Protein AF-A0A2G4GR81-F1 (afdb_monomer)

Solvent-accessible surface area (backbone atoms only — not comparable to full-atom values): 8324 Å² total; per-residue (Å²): 115,72,51,72,70,55,40,53,53,49,25,55,52,20,47,53,52,12,52,54,22,40,50,52,20,52,52,47,54,57,54,34,65,74,30,82,14,70,64,36,28,53,50,40,48,52,38,27,52,50,13,39,52,50,5,61,69,47,8,59,63,52,29,31,60,76,52,55,65,62,51,80,93,71,58,64,54,73,67,58,46,49,52,47,49,45,53,73,59,46,38,57,44,51,50,48,30,54,50,36,51,50,44,73,74,67,51,59,75,89,48,37,40,47,48,52,77,74,66,39,69,64,58,42,48,44,50,30,49,25,18,49,25,21,18,51,9,38,21,25,40,42,29,25,54,52,34,52,51,54,51,52,55,54,52,52,56,54,52,60,59,60,78,76,112

Radius of gyration: 20.26 Å; Cα contacts (8 Å, |Δi|>4): 184; chains: 1; bounding box: 51×35×64 Å

Nearest PDB structures (foldseek):
  8vu3-assembly1_l  TM=5.460E-01  e=4.108E+00  Parathermosynechococcus lividus
  1few-assembly1_A  TM=2.555E-01  e=4.108E+00  Homo sapiens

Mean predicted aligned error: 6.61 Å

Foldseek 3Di:
DDDLVLLVVLLVVLVVLLVVLVVQLVVLLVVQVVQQAPLSSVLLVVLLVLLLVLLVVLQVVLLCVSVVVQDPVRDDDPVVVVVCCCCSPVVVLVVLLVVLVVCLVPPDPNRHGNCSVVVNPVSSNSSSSSSNSNSRNSSSVSNNVVSVVVNVVVVVVVVVVVVVD

Secondary structure (DSSP, 8-state):
---HHHHHHHHHHHHHHHHHHHHHHHHHHHHGGGGS-HHHHHHHHHHHHHHHHHHHHHHHHHHHHHTT-S-GGG---HHHHHHHHIIIIIHHHHHHHHHHHHHHHHS-GGGS-HHHHTT-TTHHHHHHHHHHHHHHHHHHHHHHHHHHHHHHHHHHHHHHHHTT-

Structure (mmCIF, N/CA/C/O backbone):
data_AF-A0A2G4GR81-F1
#
_entry.id   AF-A0A2G4GR81-F1
#
loop_
_atom_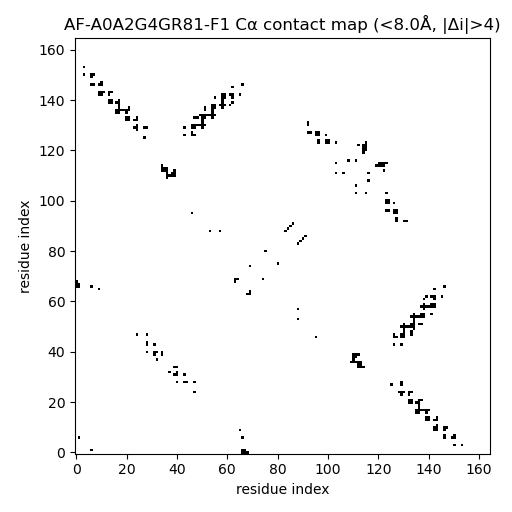site.group_PDB
_atom_site.id
_atom_site.type_symbol
_atom_site.label_atom_id
_atom_site.label_alt_id
_atom_site.label_comp_id
_atom_site.label_asym_id
_atom_site.label_entity_id
_atom_site.label_seq_id
_atom_site.pdbx_PDB_ins_code
_atom_site.Cartn_x
_atom_site.Cartn_y
_atom_site.Cartn_z
_atom_site.occupancy
_atom_site.B_iso_or_equiv
_atom_site.auth_seq_id
_atom_site.auth_comp_id
_atom_site.auth_asym_id
_atom_site.auth_atom_id
_atom_site.pdbx_PDB_model_num
ATOM 1 N N . MET A 1 1 ? -12.889 -6.230 22.862 1.00 78.88 1 MET A N 1
ATOM 2 C CA . MET A 1 1 ? -13.047 -4.897 22.247 1.00 78.88 1 MET A CA 1
ATOM 3 C C . MET A 1 1 ? -11.951 -4.026 22.824 1.00 78.88 1 MET A C 1
ATOM 5 O O . MET A 1 1 ? -11.748 -4.100 24.032 1.00 78.88 1 MET A O 1
ATOM 9 N N . LYS A 1 2 ? -11.210 -3.297 21.988 1.00 84.56 2 LYS A N 1
ATOM 10 C CA . LYS A 1 2 ? -10.047 -2.522 22.443 1.00 84.56 2 LYS A CA 1
ATOM 11 C C . LYS A 1 2 ? -10.452 -1.307 23.267 1.00 84.56 2 LYS A C 1
ATOM 13 O O . LYS A 1 2 ? -11.489 -0.695 23.018 1.00 84.56 2 LYS A O 1
ATOM 18 N N . THR A 1 3 ? -9.612 -0.958 24.228 1.00 88.12 3 THR A N 1
ATOM 19 C CA . THR A 1 3 ? -9.735 0.243 25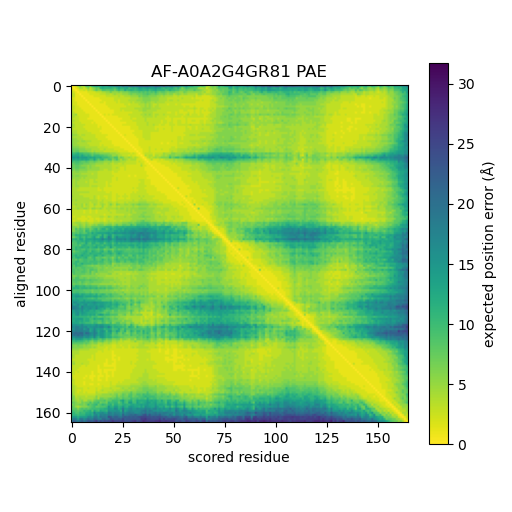.056 1.00 88.12 3 THR A CA 1
ATOM 20 C C . THR A 1 3 ? -9.428 1.507 24.250 1.00 88.12 3 THR A C 1
ATOM 22 O O . THR A 1 3 ? -8.730 1.472 23.233 1.00 88.12 3 THR A O 1
ATOM 25 N N . THR A 1 4 ? -9.899 2.663 24.723 1.00 87.19 4 THR A N 1
ATOM 26 C CA . THR A 1 4 ? -9.629 3.968 24.092 1.00 87.19 4 THR A CA 1
ATOM 27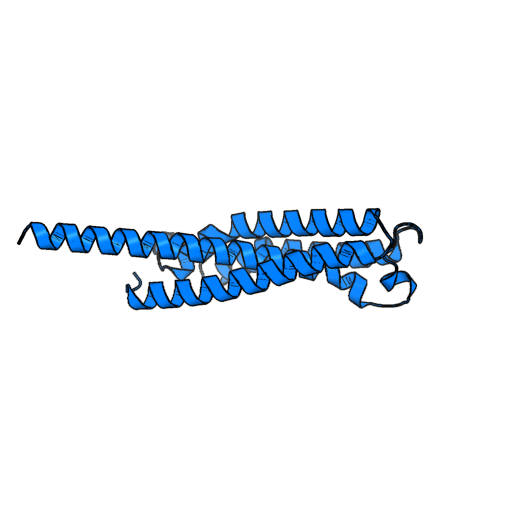 C C . THR A 1 4 ? -8.128 4.218 23.911 1.00 87.19 4 THR A C 1
ATOM 29 O O . THR A 1 4 ? -7.696 4.649 22.842 1.00 87.19 4 THR A O 1
ATOM 32 N N . THR A 1 5 ? -7.314 3.886 24.917 1.00 90.81 5 THR A N 1
ATOM 33 C CA . THR A 1 5 ? -5.851 4.039 24.876 1.00 90.81 5 THR A CA 1
ATOM 34 C C . THR A 1 5 ? -5.214 3.183 23.780 1.00 90.81 5 THR A C 1
ATOM 36 O O . THR A 1 5 ? -4.364 3.665 23.028 1.00 90.81 5 THR A O 1
ATOM 39 N N . GLU A 1 6 ? -5.658 1.934 23.624 1.00 90.94 6 GLU A N 1
ATOM 40 C CA . GLU A 1 6 ? -5.179 1.042 22.563 1.00 90.94 6 GLU A CA 1
ATOM 41 C C . GLU A 1 6 ? -5.565 1.554 21.172 1.00 90.94 6 GLU A C 1
ATOM 43 O O . GLU A 1 6 ? -4.741 1.541 20.255 1.00 90.94 6 GLU A O 1
ATOM 48 N N . ILE A 1 7 ? -6.789 2.067 21.009 1.00 90.06 7 ILE A N 1
ATOM 49 C CA . ILE A 1 7 ? -7.252 2.637 19.737 1.00 90.06 7 ILE A CA 1
ATOM 50 C C . ILE A 1 7 ? -6.424 3.877 19.365 1.00 90.06 7 ILE A C 1
ATOM 52 O O . ILE A 1 7 ? -6.057 4.046 18.201 1.00 90.06 7 ILE A O 1
ATOM 56 N N . VAL A 1 8 ? -6.054 4.722 20.335 1.00 92.00 8 VAL A N 1
ATOM 57 C CA . VAL A 1 8 ? -5.157 5.870 20.099 1.00 92.00 8 VAL A CA 1
ATOM 58 C C . VAL A 1 8 ? -3.770 5.413 19.638 1.00 92.00 8 VAL A C 1
ATOM 60 O O . VAL A 1 8 ? -3.224 5.990 18.690 1.00 92.00 8 VAL A O 1
ATOM 63 N N . ALA A 1 9 ? -3.206 4.374 20.260 1.00 93.31 9 ALA A N 1
ATOM 64 C CA . ALA A 1 9 ? -1.919 3.813 19.852 1.00 93.31 9 ALA A CA 1
ATOM 65 C C . ALA A 1 9 ? -1.973 3.254 18.418 1.00 93.31 9 ALA A C 1
ATOM 67 O O . ALA A 1 9 ? -1.092 3.547 17.602 1.00 93.31 9 ALA A O 1
ATOM 68 N N . ILE A 1 10 ? -3.045 2.527 18.082 1.00 91.81 10 ILE A N 1
ATOM 69 C CA . ILE A 1 10 ? -3.300 2.013 16.728 1.00 91.81 10 ILE A CA 1
ATOM 70 C C . ILE A 1 10 ? -3.400 3.158 15.728 1.00 91.81 10 ILE A C 1
ATOM 72 O O . ILE A 1 10 ? -2.725 3.116 14.703 1.00 91.81 10 ILE A O 1
ATOM 76 N N . ARG A 1 11 ? -4.166 4.210 16.038 1.00 93.56 11 ARG A N 1
ATOM 77 C CA . ARG A 1 11 ? -4.296 5.392 15.179 1.00 93.56 11 ARG A CA 1
ATOM 78 C C . ARG A 1 11 ? -2.941 6.038 14.909 1.00 93.56 11 ARG A C 1
ATOM 80 O O . ARG A 1 11 ? -2.624 6.336 13.763 1.00 93.56 11 ARG A O 1
ATOM 87 N N . LYS A 1 12 ? -2.122 6.257 15.944 1.00 93.94 12 LYS A N 1
ATOM 88 C CA . LYS A 1 12 ? -0.801 6.888 15.787 1.00 93.94 12 LYS A CA 1
ATOM 89 C C . LYS A 1 12 ? 0.100 6.053 14.877 1.00 93.94 12 LYS A C 1
ATOM 91 O O . LYS A 1 12 ? 0.701 6.596 13.955 1.00 93.94 12 LYS A O 1
ATOM 96 N N . ARG A 1 13 ? 0.150 4.735 15.098 1.00 93.94 13 ARG A N 1
ATOM 97 C CA . ARG A 1 13 ? 0.900 3.802 14.246 1.00 93.94 13 ARG A CA 1
ATOM 98 C C . ARG A 1 13 ? 0.381 3.809 12.808 1.00 93.94 13 ARG A C 1
ATOM 100 O O . ARG A 1 13 ? 1.179 3.907 11.884 1.00 93.94 13 ARG A O 1
ATOM 107 N N . ALA A 1 14 ? -0.935 3.735 12.629 1.00 92.12 14 ALA A N 1
ATOM 108 C CA . ALA A 1 14 ? -1.571 3.739 11.320 1.00 92.12 14 ALA A CA 1
ATOM 109 C C . ALA A 1 14 ? -1.252 5.015 10.537 1.00 92.12 14 ALA A C 1
ATOM 111 O O . ALA A 1 14 ? -0.896 4.926 9.370 1.00 92.12 14 ALA A O 1
ATOM 112 N N . GLY A 1 15 ? -1.277 6.178 11.196 1.00 92.44 15 GLY A N 1
ATOM 113 C CA . GLY A 1 15 ? -0.906 7.451 10.578 1.00 92.44 15 GLY A CA 1
ATOM 114 C C . GLY A 1 15 ? 0.543 7.467 10.090 1.00 92.44 15 GLY A C 1
ATOM 115 O O . GLY A 1 15 ? 0.793 7.824 8.945 1.00 92.44 15 GLY A O 1
ATOM 116 N N . TRP A 1 16 ? 1.496 7.021 10.916 1.00 94.88 16 TRP A N 1
ATOM 117 C CA . TRP A 1 16 ? 2.905 6.951 10.510 1.00 94.88 16 TRP A CA 1
ATOM 118 C C . TRP A 1 16 ? 3.138 5.997 9.340 1.00 94.88 16 TRP A C 1
ATOM 120 O O . TRP A 1 16 ? 3.821 6.356 8.382 1.00 94.88 16 TRP A O 1
ATOM 130 N N . ILE A 1 17 ? 2.559 4.795 9.403 1.00 93.94 17 ILE A N 1
ATOM 131 C CA . ILE A 1 17 ? 2.733 3.792 8.352 1.00 93.94 17 ILE A CA 1
ATOM 132 C C . ILE A 1 17 ? 2.074 4.264 7.054 1.00 93.94 17 ILE A C 1
ATOM 134 O O . ILE A 1 17 ? 2.714 4.193 6.007 1.00 93.94 17 ILE A O 1
ATOM 138 N N . ALA A 1 18 ? 0.844 4.778 7.115 1.00 94.00 18 ALA A N 1
ATOM 139 C CA . ALA A 1 18 ? 0.140 5.291 5.946 1.00 94.00 18 ALA A CA 1
ATOM 140 C C . ALA A 1 18 ? 0.936 6.417 5.277 1.00 94.00 18 ALA A C 1
ATOM 142 O O . ALA A 1 18 ? 1.273 6.306 4.102 1.00 94.00 18 ALA A O 1
ATOM 143 N N . SER A 1 19 ? 1.320 7.451 6.033 1.00 94.44 19 SER A N 1
ATOM 144 C CA . SER A 1 19 ? 2.061 8.595 5.492 1.00 94.44 19 SER A CA 1
ATOM 145 C C . SER A 1 19 ? 3.401 8.191 4.880 1.00 94.44 19 SER A C 1
ATOM 147 O O . SER A 1 19 ? 3.713 8.624 3.775 1.00 94.44 19 SER A O 1
ATOM 149 N N . GLY A 1 20 ? 4.178 7.338 5.558 1.00 94.81 20 GLY A N 1
ATOM 150 C CA . GLY A 1 20 ? 5.471 6.883 5.042 1.00 94.81 20 GLY A CA 1
ATOM 151 C C . GLY A 1 20 ? 5.333 6.101 3.735 1.00 94.81 20 GLY A C 1
ATOM 152 O O . GLY A 1 20 ? 6.033 6.380 2.767 1.00 94.81 20 GLY A O 1
ATOM 153 N N . ASN A 1 21 ? 4.385 5.165 3.677 1.00 94.31 21 ASN A N 1
ATOM 154 C CA . ASN A 1 21 ? 4.163 4.350 2.485 1.00 94.31 21 ASN A CA 1
ATOM 155 C C . ASN A 1 21 ? 3.585 5.171 1.321 1.00 94.31 21 ASN A C 1
ATOM 157 O O . ASN A 1 21 ? 4.048 5.032 0.195 1.00 94.31 21 ASN A O 1
ATOM 161 N N . LEU A 1 22 ? 2.631 6.071 1.575 1.00 92.94 22 LEU A N 1
ATOM 162 C CA . LEU A 1 22 ? 2.070 6.939 0.534 1.00 92.94 22 LEU A CA 1
ATOM 163 C C . LEU A 1 22 ? 3.110 7.921 -0.017 1.00 92.94 22 LEU A C 1
ATOM 165 O O . LEU A 1 22 ? 3.168 8.122 -1.227 1.00 92.94 22 LEU A O 1
ATOM 169 N N . ALA A 1 23 ? 3.962 8.489 0.843 1.00 94.62 23 ALA A N 1
ATOM 170 C CA . ALA A 1 23 ? 5.051 9.357 0.404 1.00 94.62 23 ALA A CA 1
ATOM 171 C C . ALA A 1 23 ? 6.044 8.596 -0.484 1.00 94.62 23 ALA A C 1
ATOM 173 O O . ALA A 1 23 ? 6.386 9.075 -1.562 1.00 94.62 23 ALA A O 1
ATOM 174 N N . LEU A 1 24 ? 6.456 7.390 -0.078 1.00 93.81 24 LEU A N 1
ATOM 175 C CA . LEU A 1 24 ? 7.338 6.542 -0.886 1.00 93.81 24 LEU A CA 1
ATOM 176 C C . LEU A 1 24 ? 6.689 6.141 -2.217 1.00 93.81 24 LEU A C 1
ATOM 178 O O . LEU A 1 24 ? 7.347 6.204 -3.252 1.00 93.81 24 LEU A O 1
ATOM 182 N N . GLY A 1 25 ? 5.400 5.793 -2.211 1.00 91.81 25 GLY A N 1
ATOM 183 C CA . GLY A 1 25 ? 4.641 5.491 -3.425 1.00 91.81 25 GLY A CA 1
ATOM 184 C C . GLY A 1 25 ? 4.588 6.677 -4.392 1.00 91.81 25 GLY A C 1
ATOM 185 O O . GLY A 1 25 ? 4.888 6.514 -5.572 1.00 91.81 25 GLY A O 1
ATOM 186 N N . ALA A 1 26 ? 4.277 7.876 -3.893 1.00 91.44 26 ALA A N 1
ATOM 187 C CA . ALA A 1 26 ? 4.218 9.094 -4.700 1.00 91.44 26 ALA A CA 1
ATOM 188 C C . ALA A 1 26 ? 5.596 9.500 -5.244 1.00 91.44 26 ALA A C 1
ATOM 190 O O . ALA A 1 26 ? 5.726 9.808 -6.428 1.00 91.44 26 ALA A O 1
ATOM 191 N N . LEU A 1 27 ? 6.640 9.451 -4.410 1.00 92.06 27 LEU A N 1
ATOM 192 C CA . LEU A 1 27 ? 8.012 9.732 -4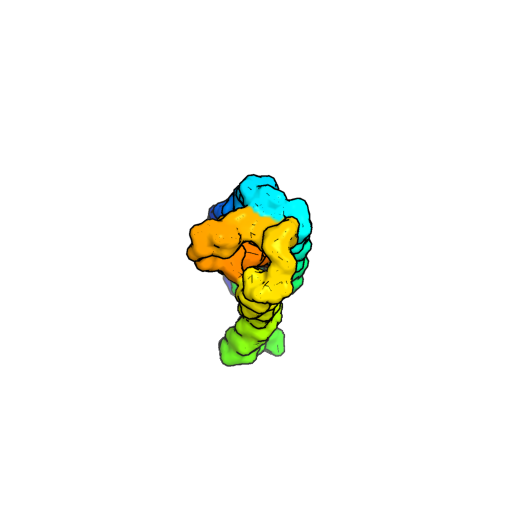.835 1.00 92.06 27 LEU A CA 1
ATOM 193 C C . LEU A 1 27 ? 8.475 8.752 -5.912 1.00 92.06 27 LEU A C 1
ATOM 195 O O . LEU A 1 27 ? 9.075 9.171 -6.895 1.00 92.06 27 LEU A O 1
ATOM 199 N N . ALA A 1 28 ? 8.152 7.466 -5.777 1.00 88.19 28 ALA A N 1
ATOM 200 C CA . ALA A 1 28 ? 8.491 6.472 -6.784 1.00 88.19 28 ALA A CA 1
ATOM 201 C C . ALA A 1 28 ? 7.720 6.698 -8.105 1.00 88.19 28 ALA A C 1
ATOM 203 O O . ALA A 1 28 ? 8.294 6.597 -9.188 1.00 88.19 28 ALA A O 1
ATOM 204 N N . MET A 1 29 ? 6.448 7.103 -8.052 1.00 91.31 29 MET A N 1
ATOM 205 C CA . MET A 1 29 ? 5.721 7.510 -9.262 1.00 91.31 29 MET A CA 1
ATOM 206 C C . MET A 1 29 ? 6.364 8.725 -9.945 1.00 91.31 29 MET A C 1
ATOM 208 O O . MET A 1 29 ? 6.497 8.729 -11.167 1.00 91.31 29 MET A O 1
ATOM 212 N N . LEU A 1 30 ? 6.803 9.731 -9.183 1.00 91.19 30 LEU A N 1
ATOM 213 C CA . LEU A 1 30 ? 7.500 10.900 -9.731 1.00 91.19 30 LEU A CA 1
ATOM 214 C C . LEU A 1 30 ? 8.862 10.524 -10.323 1.00 91.19 30 LEU A C 1
ATOM 216 O O . LEU A 1 30 ? 9.180 10.941 -11.433 1.00 91.19 30 LEU A O 1
ATOM 220 N N . GLN A 1 31 ? 9.627 9.678 -9.632 1.00 89.12 31 GLN A N 1
ATOM 221 C CA . GLN A 1 31 ? 10.918 9.182 -10.106 1.00 89.12 31 GLN A CA 1
ATOM 222 C C . GLN A 1 31 ? 10.780 8.386 -11.413 1.00 89.12 31 GLN A C 1
ATOM 224 O O . GLN A 1 31 ? 11.667 8.444 -12.256 1.00 89.12 31 GLN A O 1
ATOM 229 N N . SER A 1 32 ? 9.652 7.704 -11.649 1.00 88.06 32 SER A N 1
ATOM 230 C CA . SER A 1 32 ? 9.429 6.998 -12.922 1.00 88.06 32 SER A CA 1
ATOM 231 C C . SER A 1 32 ? 9.462 7.916 -14.153 1.00 88.06 32 SER A C 1
ATOM 233 O O . SER A 1 32 ? 9.766 7.452 -15.248 1.00 88.06 32 SER A O 1
ATOM 235 N N . LEU A 1 33 ? 9.201 9.219 -13.985 1.00 87.69 33 LEU A N 1
ATOM 236 C CA . LEU A 1 33 ? 9.247 10.196 -15.075 1.00 87.69 33 LEU A CA 1
ATOM 237 C C . LEU A 1 33 ? 10.681 10.494 -15.537 1.00 87.69 33 LEU A C 1
ATOM 239 O O . LEU A 1 33 ? 10.868 10.910 -16.678 1.00 87.69 33 LEU A O 1
ATOM 243 N N . SER A 1 34 ? 11.694 10.267 -14.692 1.00 86.25 34 SER A N 1
ATOM 244 C CA . SER A 1 34 ? 13.097 10.487 -15.062 1.00 86.25 34 SER A CA 1
ATOM 245 C C . SER A 1 34 ? 13.707 9.335 -15.867 1.00 86.25 34 SER A C 1
ATOM 247 O O . SER A 1 34 ? 14.833 9.458 -16.330 1.00 86.25 34 SER A O 1
ATOM 249 N N . GLU A 1 35 ? 12.992 8.219 -16.049 1.00 83.00 35 GLU A N 1
ATOM 250 C CA . GLU A 1 35 ? 13.488 7.015 -16.742 1.00 83.00 35 GLU A CA 1
ATOM 251 C C . GLU A 1 35 ? 13.508 7.138 -18.276 1.00 83.00 35 GLU A C 1
ATOM 253 O O . GLU A 1 35 ? 13.799 6.162 -18.964 1.00 83.00 35 GLU A O 1
ATOM 258 N N . GLY A 1 36 ? 13.159 8.302 -18.837 1.00 80.06 36 GLY A N 1
ATOM 259 C CA . GLY A 1 36 ? 13.259 8.576 -20.277 1.00 80.06 36 GLY A CA 1
ATOM 260 C C . GLY A 1 36 ? 12.281 7.799 -21.170 1.00 80.06 36 GLY A C 1
ATOM 261 O O . GLY A 1 36 ? 12.277 8.000 -22.380 1.00 80.06 36 GLY A O 1
ATOM 262 N N . SER A 1 37 ? 11.419 6.953 -20.594 1.00 83.94 37 SER A N 1
ATOM 263 C CA . SER A 1 37 ? 10.414 6.155 -21.306 1.00 83.94 37 SER A CA 1
ATOM 264 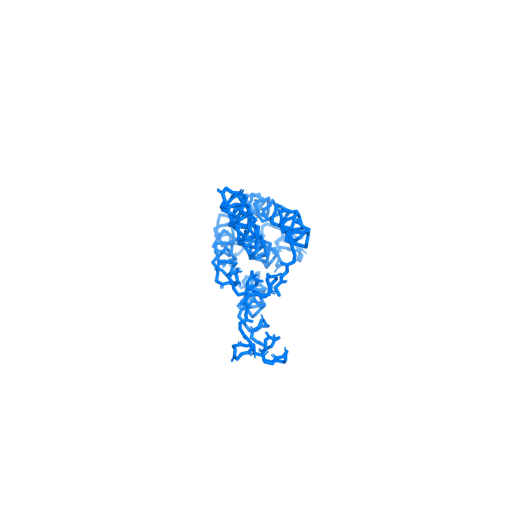C C . SER A 1 37 ? 9.007 6.480 -20.806 1.00 83.94 37 SER A C 1
ATOM 266 O O . SER A 1 37 ? 8.611 6.113 -19.697 1.00 83.94 37 SER A O 1
ATOM 268 N N . THR A 1 38 ? 8.209 7.143 -21.649 1.00 85.06 38 THR A N 1
ATOM 269 C CA . THR A 1 38 ? 6.804 7.463 -21.341 1.00 85.06 38 THR A CA 1
ATOM 270 C C . THR A 1 38 ? 5.964 6.202 -21.146 1.00 85.06 38 THR A C 1
ATOM 272 O O . THR A 1 38 ? 5.119 6.157 -20.255 1.00 85.06 38 THR A O 1
ATOM 275 N N . ALA A 1 39 ? 6.213 5.159 -21.945 1.00 83.81 39 ALA A N 1
ATOM 276 C CA . ALA A 1 39 ? 5.517 3.881 -21.819 1.00 83.81 39 ALA A CA 1
ATOM 277 C C . ALA A 1 39 ? 5.795 3.228 -20.456 1.00 83.81 39 ALA A C 1
ATOM 279 O O . ALA A 1 39 ? 4.872 2.739 -19.802 1.00 83.81 39 ALA A O 1
ATOM 280 N N . TRP A 1 40 ? 7.049 3.282 -19.999 1.00 84.75 40 TRP A N 1
ATOM 281 C CA . TRP A 1 40 ? 7.433 2.772 -18.687 1.00 84.75 40 TRP A CA 1
ATOM 282 C C . TRP A 1 40 ? 6.793 3.570 -17.551 1.00 84.75 40 TRP A C 1
ATOM 284 O O . TRP A 1 40 ? 6.206 2.981 -16.646 1.00 84.75 40 TRP A O 1
ATOM 294 N N . ALA A 1 41 ? 6.832 4.902 -17.619 1.00 87.56 41 ALA A N 1
ATOM 295 C CA . ALA A 1 41 ? 6.192 5.752 -16.619 1.00 87.56 41 ALA A CA 1
ATOM 296 C C . ALA A 1 41 ? 4.685 5.460 -16.503 1.00 87.56 41 ALA A C 1
ATOM 298 O O . ALA A 1 41 ? 4.185 5.221 -15.405 1.00 87.56 41 ALA A O 1
ATOM 299 N N . LEU A 1 42 ? 3.963 5.378 -17.628 1.00 87.81 42 LEU A N 1
ATOM 300 C CA . LEU A 1 42 ? 2.538 5.026 -17.632 1.00 87.81 42 LEU A CA 1
ATOM 301 C C . LEU A 1 42 ? 2.282 3.644 -17.020 1.00 87.81 42 LEU A C 1
ATOM 303 O O . LEU A 1 42 ? 1.343 3.483 -16.242 1.00 87.81 42 LEU A O 1
ATOM 307 N N . PHE A 1 43 ? 3.131 2.660 -17.323 1.00 87.00 43 PHE A N 1
ATOM 308 C CA . PHE A 1 43 ? 3.046 1.338 -16.712 1.00 87.00 43 PHE A CA 1
ATOM 309 C C . PHE A 1 43 ? 3.209 1.403 -15.184 1.00 87.00 43 PHE A C 1
ATOM 311 O O . PHE A 1 43 ? 2.366 0.872 -14.463 1.00 87.00 43 PHE A O 1
ATOM 318 N N . ILE A 1 44 ? 4.220 2.117 -14.673 1.00 89.25 44 ILE A N 1
ATOM 319 C CA . ILE A 1 44 ? 4.416 2.312 -13.227 1.00 89.25 44 ILE A CA 1
ATOM 320 C C . ILE A 1 44 ? 3.194 2.967 -12.577 1.00 89.25 44 ILE A C 1
ATOM 322 O O . ILE A 1 44 ? 2.772 2.555 -11.496 1.00 89.25 44 ILE A O 1
ATOM 326 N N . TRP A 1 45 ? 2.593 3.957 -13.233 1.00 92.38 45 TRP A N 1
ATOM 327 C CA . TRP A 1 45 ? 1.415 4.647 -12.713 1.00 92.38 45 TRP A CA 1
ATOM 328 C C . TRP A 1 45 ? 0.176 3.744 -12.682 1.00 92.38 45 TRP A C 1
ATOM 330 O O . TRP A 1 45 ? -0.572 3.768 -11.705 1.00 92.38 45 TRP A O 1
ATOM 340 N N . LEU A 1 46 ? -0.021 2.893 -13.693 1.00 91.38 46 LEU A N 1
ATOM 341 C CA . LEU A 1 46 ? -1.083 1.881 -13.683 1.00 91.38 46 LEU A CA 1
ATOM 342 C C . LEU A 1 46 ? -0.891 0.873 -12.544 1.00 91.38 46 LEU A C 1
ATOM 344 O O . LEU A 1 46 ? -1.845 0.542 -11.840 1.00 91.38 46 LEU A O 1
ATOM 348 N N . ILE A 1 47 ? 0.345 0.427 -12.320 1.00 91.12 47 ILE A N 1
ATOM 349 C CA . ILE A 1 47 ? 0.685 -0.458 -11.203 1.00 91.12 47 ILE A CA 1
ATOM 350 C C . ILE A 1 47 ? 0.452 0.231 -9.850 1.00 91.12 47 ILE A C 1
ATOM 352 O O . ILE A 1 47 ? -0.059 -0.394 -8.916 1.00 91.12 47 ILE A O 1
ATOM 356 N N . ALA A 1 48 ? 0.748 1.527 -9.742 1.00 93.00 48 ALA A N 1
ATOM 357 C CA . ALA A 1 48 ? 0.429 2.308 -8.554 1.00 93.00 48 ALA A CA 1
ATOM 358 C C . ALA A 1 48 ? -1.078 2.295 -8.272 1.00 93.00 48 ALA A C 1
ATOM 360 O O . ALA A 1 48 ? -1.477 1.946 -7.163 1.00 93.00 48 ALA A O 1
ATOM 361 N N . LEU A 1 49 ? -1.914 2.580 -9.281 1.00 93.44 49 LEU A N 1
ATOM 362 C CA . LEU A 1 49 ? -3.378 2.545 -9.162 1.00 93.44 49 LEU A CA 1
ATOM 363 C C . LEU A 1 49 ? -3.900 1.166 -8.734 1.00 93.44 49 LEU A C 1
ATOM 365 O O . LEU A 1 49 ? -4.807 1.086 -7.905 1.00 93.44 49 LEU A O 1
ATOM 369 N N . GLN A 1 50 ? -3.310 0.079 -9.238 1.00 92.00 50 GLN A N 1
ATOM 370 C CA . GLN A 1 50 ? -3.640 -1.272 -8.768 1.00 92.00 50 GLN A CA 1
ATOM 371 C C . GLN A 1 50 ? -3.290 -1.464 -7.289 1.00 92.00 50 GLN A C 1
ATOM 373 O O . GLN A 1 50 ? -4.091 -2.019 -6.539 1.00 92.00 50 GLN A O 1
ATOM 378 N N . GLY A 1 51 ? -2.132 -0.963 -6.850 1.00 92.06 51 GLY A N 1
ATOM 379 C CA . GLY A 1 51 ? -1.759 -0.941 -5.436 1.00 92.06 51 GLY A CA 1
ATOM 380 C C . GLY A 1 51 ? -2.797 -0.212 -4.581 1.00 92.06 51 GLY A C 1
ATOM 381 O O . GLY A 1 51 ? -3.247 -0.749 -3.572 1.00 92.06 51 GLY A O 1
ATOM 382 N N . ILE A 1 52 ? -3.253 0.964 -5.021 1.00 93.19 52 ILE A N 1
ATOM 383 C CA . ILE A 1 52 ? -4.319 1.728 -4.350 1.00 93.19 52 ILE A CA 1
ATOM 384 C C . ILE A 1 52 ? -5.603 0.895 -4.227 1.00 93.19 52 ILE A C 1
ATOM 386 O O . ILE A 1 52 ? -6.171 0.791 -3.138 1.00 93.19 52 ILE A O 1
ATOM 390 N N . ALA A 1 53 ? -6.043 0.264 -5.319 1.00 92.50 53 ALA A N 1
ATOM 391 C CA . ALA A 1 53 ? -7.245 -0.566 -5.331 1.00 92.50 53 ALA A CA 1
ATOM 392 C C . ALA A 1 53 ? -7.143 -1.750 -4.354 1.00 92.50 53 ALA A C 1
ATOM 394 O O . ALA A 1 53 ? -8.066 -1.990 -3.577 1.00 92.50 53 ALA A O 1
ATOM 395 N N . ILE A 1 54 ? -6.003 -2.447 -4.330 1.00 91.62 54 ILE A N 1
ATOM 396 C CA . ILE A 1 54 ? -5.746 -3.536 -3.374 1.00 91.62 54 ILE A CA 1
ATOM 397 C C . ILE A 1 54 ? -5.790 -3.015 -1.940 1.00 91.62 54 ILE A C 1
ATOM 399 O O . ILE A 1 54 ? -6.409 -3.644 -1.083 1.00 91.62 54 ILE A O 1
ATOM 403 N N . GLY A 1 55 ? -5.181 -1.855 -1.681 1.00 89.06 55 GLY A N 1
ATOM 404 C CA . GLY A 1 55 ? -5.204 -1.229 -0.365 1.00 89.06 55 GLY A CA 1
ATOM 405 C C . GLY A 1 55 ? -6.623 -0.923 0.120 1.00 89.06 55 GLY A C 1
ATOM 406 O O . GLY A 1 55 ? -6.951 -1.211 1.269 1.00 89.06 55 GLY A O 1
ATOM 407 N N . PHE A 1 56 ? -7.497 -0.425 -0.759 1.00 90.38 56 PHE A N 1
ATOM 408 C CA . PHE A 1 56 ? -8.907 -0.192 -0.426 1.00 90.38 56 PHE A CA 1
ATOM 409 C C . PHE A 1 56 ? -9.711 -1.476 -0.212 1.00 90.38 56 PHE A C 1
ATOM 411 O O . PHE A 1 56 ? -10.598 -1.496 0.638 1.00 90.38 56 PHE A O 1
ATOM 418 N N . LEU A 1 57 ? -9.407 -2.547 -0.947 1.00 89.69 57 LEU A N 1
ATOM 419 C CA . LEU A 1 57 ? -10.076 -3.839 -0.775 1.00 89.69 57 LEU A CA 1
ATOM 420 C C . LEU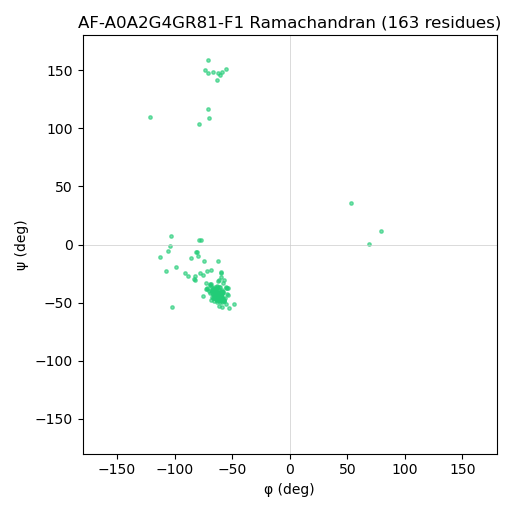 A 1 57 ? -9.638 -4.547 0.516 1.00 89.69 57 LEU A C 1
ATOM 422 O O . LEU A 1 57 ? -10.462 -5.152 1.199 1.00 89.69 57 LEU A O 1
ATOM 426 N N . ALA A 1 58 ? -8.355 -4.458 0.872 1.00 87.00 58 ALA A N 1
ATOM 427 C CA . ALA A 1 58 ? -7.799 -5.090 2.068 1.00 87.00 58 ALA A CA 1
ATOM 428 C C . ALA A 1 58 ? -8.029 -4.270 3.351 1.00 87.00 58 ALA A C 1
ATOM 430 O O . ALA A 1 58 ? -8.171 -4.841 4.436 1.00 87.00 58 ALA A O 1
ATOM 431 N N . GLY A 1 59 ? -8.086 -2.940 3.228 1.00 86.38 59 GLY A N 1
ATOM 432 C CA . GLY A 1 59 ? -8.207 -1.979 4.325 1.00 86.38 59 GLY A CA 1
ATOM 433 C C . GLY A 1 59 ? -9.299 -2.306 5.349 1.00 86.38 59 GLY A C 1
ATOM 434 O O . GLY A 1 59 ? -8.977 -2.362 6.536 1.00 86.38 59 GLY A O 1
ATOM 435 N N . PRO A 1 60 ? -10.557 -2.566 4.941 1.00 88.19 60 PRO A N 1
ATOM 436 C CA . PRO A 1 60 ? -11.646 -2.861 5.873 1.00 88.19 60 PRO A CA 1
ATOM 437 C C . PRO A 1 60 ? -11.400 -4.115 6.720 1.00 88.19 60 PRO A C 1
ATOM 439 O O . PRO A 1 60 ? -11.506 -4.061 7.943 1.00 88.19 60 PRO A O 1
ATOM 442 N N . GLY A 1 61 ? -10.987 -5.226 6.099 1.00 85.69 61 GLY A N 1
ATOM 443 C CA . GLY A 1 61 ? -10.699 -6.466 6.830 1.00 85.69 61 GLY A CA 1
ATOM 444 C C . GLY A 1 61 ? -9.514 -6.312 7.786 1.00 85.69 61 GLY A C 1
ATOM 445 O O . GLY A 1 61 ? -9.548 -6.794 8.920 1.00 85.69 61 GLY A O 1
ATOM 446 N N . TRP A 1 62 ? -8.483 -5.575 7.363 1.00 85.81 62 TRP A N 1
ATOM 447 C CA . TRP A 1 62 ? -7.339 -5.250 8.212 1.00 85.81 62 TRP A CA 1
ATOM 448 C C . TRP A 1 62 ? -7.723 -4.341 9.387 1.00 85.81 62 TRP A C 1
ATOM 450 O O . TRP A 1 62 ? -7.283 -4.559 10.514 1.00 85.81 62 TRP A O 1
ATOM 460 N N . SER A 1 63 ? -8.581 -3.351 9.151 1.00 88.12 63 SER A N 1
ATOM 461 C CA . SER A 1 63 ? -9.122 -2.457 10.177 1.00 88.12 63 SER A CA 1
ATOM 462 C C . SER A 1 63 ? -9.952 -3.204 11.220 1.00 88.12 63 SER A C 1
ATOM 464 O O . SER A 1 63 ? -9.706 -3.067 12.421 1.00 88.12 63 SER A O 1
ATOM 466 N N . ASP A 1 64 ? -10.865 -4.071 10.780 1.00 87.88 64 ASP A N 1
ATOM 467 C CA . ASP A 1 64 ? -11.706 -4.876 11.666 1.00 87.88 64 ASP A CA 1
ATOM 468 C C . ASP A 1 64 ? -10.900 -5.853 12.522 1.00 87.88 64 ASP A C 1
ATOM 470 O O . ASP A 1 64 ? -11.232 -6.072 13.692 1.00 87.88 64 ASP A O 1
ATOM 474 N N . HIS A 1 65 ? -9.827 -6.417 11.966 1.00 84.81 65 HIS A N 1
ATOM 475 C CA . HIS A 1 65 ? -8.873 -7.215 12.726 1.00 84.81 65 HIS A CA 1
ATOM 476 C C . HIS A 1 65 ? -8.133 -6.354 13.759 1.00 84.81 65 HIS A C 1
ATOM 478 O O . HIS A 1 65 ? -8.077 -6.694 14.937 1.00 84.81 65 HIS A O 1
ATOM 484 N N . GLN A 1 66 ? -7.599 -5.201 13.349 1.00 86.38 66 GLN A N 1
ATOM 485 C CA . GLN A 1 66 ? -6.823 -4.333 14.233 1.00 86.38 66 GLN A CA 1
ATOM 486 C C . GLN A 1 66 ? -7.659 -3.669 15.327 1.00 86.38 66 GLN A C 1
ATOM 488 O O . GLN A 1 66 ? -7.088 -3.280 16.342 1.00 86.38 66 GLN A O 1
ATOM 493 N N . LEU A 1 67 ? -8.974 -3.544 15.165 1.00 87.06 67 LEU A N 1
ATOM 494 C CA . LEU A 1 67 ? -9.882 -2.951 16.152 1.00 87.06 67 LEU A CA 1
ATOM 495 C C . LEU A 1 67 ? -10.704 -3.996 16.932 1.00 87.06 67 LEU A C 1
ATOM 497 O O . LEU A 1 67 ? -11.580 -3.620 17.709 1.00 87.06 67 LEU A O 1
ATOM 501 N N . ASP A 1 68 ? -10.417 -5.291 16.759 1.00 85.44 68 ASP A N 1
ATOM 502 C CA . ASP A 1 68 ? -11.150 -6.421 17.354 1.00 85.44 68 ASP A CA 1
ATOM 503 C C . ASP A 1 68 ? -12.667 -6.387 17.087 1.00 85.44 68 ASP A C 1
ATOM 505 O O . ASP A 1 68 ? -13.474 -6.779 17.936 1.00 85.44 68 ASP A O 1
ATOM 509 N N . ARG A 1 69 ? -13.069 -5.916 15.902 1.00 83.38 69 ARG A N 1
ATOM 510 C CA . ARG A 1 69 ? -14.477 -5.834 15.477 1.00 83.38 69 ARG A CA 1
ATOM 511 C C . ARG A 1 69 ? -14.990 -7.128 14.849 1.00 83.38 69 ARG A C 1
ATOM 513 O O . ARG A 1 69 ? -16.195 -7.287 14.684 1.00 83.38 69 ARG A O 1
ATOM 520 N N . THR A 1 70 ? -14.100 -8.070 14.531 1.00 81.62 70 THR A N 1
ATOM 521 C CA . THR A 1 70 ? -14.480 -9.340 13.895 1.00 81.62 70 THR A CA 1
ATOM 522 C C . THR A 1 70 ? -15.226 -10.253 14.886 1.00 81.62 70 THR A C 1
ATOM 524 O O . THR A 1 70 ? -14.621 -10.699 15.877 1.00 81.62 70 THR A O 1
ATOM 527 N N . PRO A 1 71 ? -16.509 -10.589 14.628 1.00 78.25 71 PRO A N 1
ATOM 528 C CA . PRO A 1 71 ? -17.282 -11.488 15.480 1.00 78.25 71 PRO A CA 1
ATOM 529 C C . PRO A 1 71 ? -16.638 -12.879 15.561 1.00 78.25 71 PRO A C 1
ATOM 531 O O . PRO A 1 71 ? -16.126 -13.347 14.544 1.00 78.25 71 PRO A O 1
ATOM 534 N N . PRO A 1 72 ? -16.714 -13.598 16.700 1.00 78.06 72 PRO A N 1
ATOM 535 C CA . PRO A 1 72 ? -16.063 -14.903 16.868 1.00 78.06 72 PRO A CA 1
ATOM 536 C C . PRO A 1 72 ? -16.417 -15.925 15.780 1.00 78.06 72 PRO A C 1
ATOM 538 O O . PRO A 1 72 ? -15.543 -16.638 15.306 1.00 78.06 72 PRO A O 1
ATOM 541 N N . HIS A 1 73 ? -17.672 -15.934 15.326 1.00 77.31 73 HIS A N 1
ATOM 542 C CA . HIS A 1 73 ? -18.174 -16.843 14.289 1.00 77.31 73 HIS A CA 1
ATOM 543 C C . HIS A 1 73 ? -17.711 -16.494 12.861 1.00 77.31 73 HIS A C 1
ATOM 545 O O . HIS A 1 73 ? -17.869 -17.308 11.959 1.00 77.31 73 HIS A O 1
ATOM 551 N N . ARG A 1 74 ? -17.163 -15.290 12.639 1.00 75.31 74 ARG A N 1
ATOM 552 C CA . ARG A 1 74 ? -16.577 -14.859 11.355 1.00 75.31 74 ARG A CA 1
ATOM 553 C C . ARG A 1 74 ? -15.052 -14.871 11.366 1.00 75.31 74 ARG A C 1
ATOM 555 O O . ARG A 1 74 ? -14.438 -14.532 10.359 1.00 75.31 74 ARG A O 1
ATOM 562 N N . ARG A 1 75 ? -14.425 -15.234 12.491 1.00 77.25 75 ARG A N 1
ATOM 563 C CA . ARG A 1 75 ? -12.970 -15.370 12.563 1.00 77.25 75 ARG A CA 1
ATOM 564 C C . ARG A 1 75 ? -12.573 -16.590 11.746 1.00 77.25 75 ARG A C 1
ATOM 566 O O . ARG A 1 75 ? -12.830 -17.724 12.137 1.00 77.25 75 ARG A O 1
ATOM 573 N N . THR A 1 76 ? -11.947 -16.352 10.603 1.00 74.75 76 THR A N 1
ATOM 574 C CA . THR A 1 76 ? -11.222 -17.395 9.881 1.00 74.75 76 THR A CA 1
ATOM 575 C C . THR A 1 76 ? -10.129 -17.970 10.775 1.00 74.75 76 THR A C 1
ATOM 577 O O . THR A 1 76 ? -9.547 -17.250 11.592 1.00 74.75 76 THR A O 1
ATOM 580 N N . SER A 1 77 ? -9.820 -19.259 10.610 1.00 82.81 77 SER A N 1
ATOM 581 C CA . SER A 1 77 ? -8.645 -19.839 11.263 1.00 82.81 77 SER A CA 1
ATOM 582 C C . SER A 1 77 ? -7.394 -19.037 10.888 1.00 82.81 77 SER A C 1
ATOM 584 O O . SER A 1 77 ? -7.316 -18.466 9.797 1.00 82.81 77 SER A O 1
ATOM 586 N N . ALA A 1 78 ? -6.398 -19.006 11.775 1.00 78.25 78 ALA A N 1
ATOM 587 C CA . ALA A 1 78 ? -5.148 -18.289 11.515 1.00 78.25 78 ALA A CA 1
ATOM 588 C C . ALA A 1 78 ? -4.491 -18.736 10.193 1.00 78.25 78 ALA A C 1
ATOM 590 O O . ALA A 1 78 ? -3.982 -17.912 9.439 1.00 78.25 78 ALA A O 1
ATOM 591 N N . THR A 1 79 ? -4.578 -20.031 9.874 1.00 80.56 79 THR A N 1
ATOM 592 C CA . THR A 1 79 ? -4.079 -20.612 8.622 1.00 80.56 79 THR A CA 1
ATOM 593 C C . THR A 1 79 ? -4.865 -20.150 7.398 1.00 80.56 79 THR A C 1
ATOM 595 O O . THR A 1 79 ? -4.255 -19.760 6.405 1.00 80.56 79 THR A O 1
ATOM 598 N N . ALA A 1 80 ? -6.200 -20.135 7.461 1.00 79.94 80 ALA A N 1
ATOM 599 C CA . ALA A 1 80 ? -7.035 -19.659 6.360 1.00 79.94 80 ALA A CA 1
ATOM 600 C C . ALA A 1 80 ? -6.870 -18.149 6.136 1.00 79.94 80 ALA A C 1
ATOM 602 O O . ALA A 1 80 ? -6.775 -17.712 4.995 1.00 79.94 80 ALA A O 1
ATOM 603 N N . GLY A 1 81 ? -6.777 -17.359 7.210 1.00 77.25 81 GLY A N 1
ATOM 604 C CA . GLY A 1 81 ? -6.516 -15.920 7.132 1.00 77.25 81 GLY A CA 1
ATOM 605 C C . GLY A 1 81 ? -5.144 -15.607 6.532 1.00 77.25 81 GLY A C 1
ATOM 606 O O . GLY A 1 81 ? -5.036 -14.736 5.672 1.00 77.25 81 GLY A O 1
ATOM 607 N N . PHE A 1 82 ? -4.107 -16.358 6.920 1.00 76.62 82 PHE A N 1
ATOM 608 C CA . PHE A 1 82 ? -2.777 -16.240 6.321 1.00 76.62 82 PHE A CA 1
ATOM 609 C C . PHE A 1 82 ? -2.783 -16.601 4.831 1.00 76.62 82 PHE A C 1
ATOM 611 O O . PHE A 1 82 ? -2.265 -15.836 4.021 1.00 76.62 82 PHE A O 1
ATOM 618 N N . ALA A 1 83 ? -3.400 -17.727 4.459 1.00 77.50 83 ALA A N 1
ATOM 619 C CA . ALA A 1 83 ? -3.484 -18.161 3.066 1.00 77.50 83 ALA A CA 1
ATOM 620 C C . ALA A 1 83 ? -4.250 -17.152 2.198 1.00 77.50 83 ALA A C 1
ATOM 622 O O . ALA A 1 83 ? -3.793 -16.804 1.110 1.00 77.50 83 ALA A O 1
ATOM 623 N N . TRP A 1 84 ? -5.369 -16.624 2.701 1.00 76.50 84 TRP A N 1
ATOM 624 C CA . TRP A 1 84 ? -6.116 -15.574 2.016 1.00 76.50 84 TRP A CA 1
ATOM 625 C C . TRP A 1 84 ? -5.295 -14.299 1.865 1.00 76.50 84 TRP A C 1
ATOM 627 O O . TRP A 1 84 ? -5.185 -13.798 0.753 1.00 76.50 84 TRP A O 1
ATOM 637 N N . GLY A 1 85 ? -4.641 -13.827 2.930 1.00 75.75 85 GLY A N 1
ATOM 638 C CA . GLY A 1 85 ? -3.752 -12.666 2.857 1.00 75.75 85 GLY A CA 1
ATOM 639 C C . GLY A 1 85 ? -2.612 -12.860 1.853 1.00 75.75 85 GLY A C 1
ATOM 640 O O . GLY A 1 85 ? -2.306 -11.958 1.077 1.00 75.75 85 GLY A O 1
ATOM 641 N N . LEU A 1 86 ? -2.014 -14.051 1.801 1.00 80.12 86 LEU A N 1
ATOM 642 C CA . LEU A 1 86 ? -0.985 -14.372 0.816 1.00 80.12 86 LEU A CA 1
ATOM 643 C C . LEU A 1 86 ? -1.535 -14.304 -0.616 1.00 80.12 86 LEU A C 1
ATOM 645 O O . LEU A 1 86 ? -0.912 -13.697 -1.480 1.00 80.12 86 LEU A O 1
ATOM 649 N N . LEU A 1 87 ? -2.713 -14.873 -0.871 1.00 79.50 87 LEU A N 1
ATOM 650 C CA . LEU A 1 87 ? -3.284 -14.946 -2.216 1.00 79.50 87 LEU A CA 1
ATOM 651 C C . LEU A 1 87 ? -3.854 -13.613 -2.710 1.00 79.50 87 LEU A C 1
ATOM 653 O O . LEU A 1 87 ? -3.615 -13.247 -3.857 1.00 79.50 87 LEU A O 1
ATOM 657 N N . THR A 1 88 ? -4.595 -12.881 -1.878 1.00 75.44 88 THR A N 1
ATOM 658 C CA . THR A 1 88 ? -5.309 -11.669 -2.316 1.00 75.44 88 THR A CA 1
ATOM 659 C C . THR A 1 88 ? -4.465 -10.412 -2.212 1.00 75.44 88 THR A C 1
ATOM 661 O O . THR A 1 88 ? -4.704 -9.466 -2.956 1.00 75.44 88 THR A O 1
ATOM 664 N N . TYR A 1 89 ? -3.495 -10.382 -1.296 1.00 80.12 89 TYR A N 1
ATOM 665 C CA . TYR A 1 89 ? -2.654 -9.208 -1.079 1.00 80.12 89 TYR A CA 1
ATOM 666 C C . TYR A 1 89 ? -1.277 -9.373 -1.727 1.00 80.12 89 TYR A C 1
ATOM 668 O O . TYR A 1 89 ? -0.876 -8.556 -2.552 1.00 80.12 89 TYR A O 1
ATOM 676 N N . TRP A 1 90 ? -0.563 -10.456 -1.411 1.00 83.56 90 TRP A N 1
ATOM 677 C CA . TRP A 1 90 ? 0.791 -10.683 -1.930 1.00 83.56 90 TRP A CA 1
ATOM 678 C C . TRP A 1 90 ? 0.819 -11.304 -3.326 1.00 83.56 90 TRP A C 1
ATOM 680 O O . TRP A 1 90 ? 1.740 -11.018 -4.088 1.00 83.56 90 TRP A O 1
ATOM 690 N N . GLY A 1 91 ? -0.188 -12.102 -3.686 1.00 86.00 91 GLY A N 1
ATOM 691 C CA . GLY A 1 91 ? -0.314 -12.723 -5.004 1.00 86.00 91 GLY A CA 1
ATOM 692 C C . GLY A 1 91 ? -0.220 -11.710 -6.153 1.00 86.00 91 GLY A C 1
ATOM 693 O O . GLY A 1 91 ? 0.667 -11.856 -6.994 1.00 86.00 91 GLY A O 1
ATOM 694 N N . PRO A 1 92 ? -1.046 -10.645 -6.174 1.00 85.12 92 PRO A N 1
ATOM 695 C CA . PRO A 1 92 ? -0.957 -9.599 -7.193 1.00 85.12 92 PRO A CA 1
ATOM 696 C C . PRO A 1 92 ? 0.399 -8.883 -7.218 1.00 85.12 92 PRO A C 1
ATOM 698 O O . PRO A 1 92 ? 0.931 -8.629 -8.294 1.00 85.12 92 PRO A O 1
ATOM 701 N N . ILE A 1 93 ? 0.994 -8.601 -6.052 1.00 85.88 93 ILE A N 1
ATOM 702 C CA . ILE A 1 93 ? 2.312 -7.947 -5.961 1.00 85.88 93 ILE A CA 1
ATOM 703 C C . ILE A 1 93 ? 3.393 -8.838 -6.593 1.00 85.88 93 ILE A C 1
ATOM 705 O O . ILE A 1 93 ? 4.211 -8.363 -7.382 1.00 85.88 93 ILE A O 1
ATOM 709 N N . LEU A 1 94 ? 3.374 -10.139 -6.293 1.00 86.94 94 LEU A N 1
ATOM 710 C CA . LEU A 1 94 ? 4.312 -11.107 -6.857 1.00 86.94 94 LEU A CA 1
ATOM 711 C C . LEU A 1 94 ? 4.103 -11.301 -8.365 1.00 86.94 94 LEU A C 1
ATOM 713 O O . LEU A 1 94 ? 5.076 -11.398 -9.113 1.00 86.94 94 LEU A O 1
ATOM 717 N N . ALA A 1 95 ? 2.851 -11.325 -8.825 1.00 86.69 95 ALA A N 1
ATOM 718 C CA . ALA A 1 95 ? 2.527 -11.414 -10.245 1.00 86.69 95 ALA A CA 1
ATOM 719 C C . ALA A 1 95 ? 3.071 -10.202 -11.019 1.00 86.69 95 ALA A C 1
ATOM 721 O O . ALA A 1 95 ? 3.716 -10.370 -12.053 1.00 86.69 95 ALA A O 1
ATOM 722 N N . THR A 1 96 ? 2.899 -8.994 -10.481 1.00 85.31 96 THR A N 1
ATOM 723 C CA . THR A 1 96 ? 3.454 -7.754 -11.045 1.00 85.31 96 THR A CA 1
ATOM 724 C C . THR A 1 96 ? 4.982 -7.754 -11.061 1.00 85.31 96 THR A C 1
ATOM 726 O O . THR A 1 96 ? 5.596 -7.274 -12.019 1.00 85.31 96 THR A O 1
ATOM 729 N N . PHE A 1 97 ? 5.615 -8.332 -10.038 1.00 84.62 97 PHE A N 1
ATOM 730 C CA . PHE A 1 97 ? 7.062 -8.514 -10.029 1.00 84.62 97 PHE A CA 1
ATOM 731 C C . PHE A 1 97 ? 7.525 -9.403 -11.186 1.00 84.62 97 PHE A C 1
ATOM 733 O O . PHE A 1 97 ? 8.355 -8.978 -11.991 1.00 84.62 97 PHE A O 1
ATOM 740 N N . MET A 1 98 ? 6.933 -10.591 -11.329 1.00 85.88 98 MET A N 1
ATOM 741 C CA . MET A 1 98 ? 7.240 -11.507 -12.432 1.00 85.88 98 MET A CA 1
ATOM 742 C C . MET A 1 98 ? 6.971 -10.874 -13.799 1.00 85.88 98 MET A C 1
ATOM 744 O O . MET A 1 98 ? 7.794 -10.989 -14.707 1.00 85.88 98 MET A O 1
ATOM 748 N N . PHE A 1 99 ? 5.857 -10.157 -13.941 1.00 82.12 99 PHE A N 1
ATOM 749 C CA . PHE A 1 99 ? 5.513 -9.476 -15.183 1.00 82.12 99 PHE A CA 1
ATOM 750 C C . PHE A 1 99 ? 6.544 -8.403 -15.556 1.00 82.12 99 PHE A C 1
ATOM 752 O O . PHE A 1 99 ? 6.977 -8.345 -16.705 1.00 82.12 99 PHE A O 1
ATOM 759 N N . GLY A 1 100 ? 7.011 -7.602 -14.593 1.00 78.50 100 GLY A N 1
ATOM 760 C CA . GLY A 1 100 ? 8.056 -6.608 -14.845 1.00 78.50 100 GLY A CA 1
ATOM 761 C C . GLY A 1 100 ? 9.403 -7.224 -15.235 1.00 78.50 100 GLY A C 1
ATOM 762 O O . GLY A 1 100 ? 10.060 -6.705 -16.137 1.00 78.50 100 GLY A O 1
ATOM 763 N N . LEU A 1 101 ? 9.784 -8.368 -14.645 1.00 80.44 101 LEU A N 1
ATOM 764 C CA . LEU A 1 101 ? 10.979 -9.115 -15.070 1.00 80.44 101 LEU A CA 1
ATOM 765 C C . LEU A 1 101 ? 10.879 -9.577 -16.533 1.00 80.44 101 LEU A C 1
ATOM 767 O O . LEU A 1 101 ? 11.864 -9.515 -17.271 1.00 80.44 101 LEU A O 1
ATOM 771 N N . ILE A 1 102 ? 9.702 -10.052 -16.953 1.00 82.00 102 ILE A N 1
ATOM 772 C CA . ILE A 1 102 ? 9.456 -10.498 -18.332 1.00 82.00 102 ILE A CA 1
ATOM 773 C C . ILE A 1 102 ? 9.492 -9.301 -19.284 1.00 82.00 102 ILE A C 1
ATOM 775 O O . ILE A 1 102 ? 10.178 -9.348 -20.307 1.00 82.00 102 ILE A O 1
ATOM 779 N N . MET A 1 103 ? 8.804 -8.213 -18.939 1.00 75.56 103 MET A N 1
ATOM 780 C CA . MET A 1 103 ? 8.740 -6.994 -19.749 1.00 75.56 103 MET A CA 1
ATOM 781 C C . MET A 1 103 ? 10.125 -6.385 -19.970 1.00 75.56 103 MET A C 1
ATOM 783 O O . MET A 1 103 ? 10.472 -6.073 -21.106 1.00 75.56 103 MET A O 1
ATOM 787 N N . ALA A 1 104 ? 10.964 -6.313 -18.933 1.00 72.19 104 ALA A N 1
ATOM 788 C CA . ALA A 1 104 ? 12.330 -5.800 -19.054 1.00 72.19 104 ALA A CA 1
ATOM 789 C C . ALA A 1 104 ? 13.174 -6.564 -20.095 1.00 72.19 104 ALA A C 1
ATOM 791 O O . ALA A 1 104 ? 14.035 -5.976 -20.744 1.00 72.19 104 ALA A O 1
ATOM 792 N N . LYS A 1 105 ? 12.909 -7.863 -20.300 1.00 75.75 105 LYS A N 1
ATOM 793 C CA . LYS A 1 105 ? 13.627 -8.702 -21.276 1.00 75.75 105 LYS A CA 1
ATOM 794 C C . LYS A 1 105 ? 12.994 -8.732 -22.666 1.00 75.75 105 LYS A C 1
ATOM 796 O O . LYS A 1 105 ? 13.683 -9.038 -23.634 1.00 75.75 105 LYS A O 1
ATOM 801 N N . THR A 1 106 ? 11.694 -8.468 -22.769 1.00 78.06 106 THR A N 1
ATOM 802 C CA . THR A 1 106 ? 10.907 -8.699 -23.997 1.00 78.06 106 THR A CA 1
ATOM 803 C C . THR A 1 106 ? 10.523 -7.419 -24.725 1.00 78.06 106 THR A C 1
ATOM 805 O O . THR A 1 106 ? 10.297 -7.453 -25.932 1.00 78.06 106 THR A O 1
ATOM 808 N N . LEU A 1 107 ? 10.490 -6.284 -24.027 1.00 75.88 107 LEU A N 1
ATOM 809 C CA . LEU A 1 107 ? 10.169 -4.997 -24.631 1.00 75.88 107 LEU A CA 1
ATOM 810 C C . LEU A 1 107 ? 11.246 -4.545 -25.628 1.00 75.88 107 LEU A C 1
ATOM 812 O O . LEU A 1 107 ? 12.420 -4.828 -25.398 1.00 75.88 107 LEU A O 1
ATOM 816 N N . PRO A 1 108 ? 10.894 -3.812 -26.696 1.00 79.62 108 PRO A N 1
ATOM 817 C CA . PRO A 1 108 ? 11.861 -3.084 -27.518 1.00 79.62 108 PRO A CA 1
ATOM 818 C C . PRO A 1 108 ? 12.596 -2.007 -26.709 1.00 79.62 108 PRO A C 1
ATOM 820 O O . PRO A 1 108 ? 11.989 -1.378 -25.839 1.00 79.62 108 PRO A O 1
ATOM 823 N N . ASP A 1 109 ? 13.860 -1.723 -27.037 1.00 77.94 109 ASP A N 1
ATOM 824 C CA . ASP A 1 109 ? 14.702 -0.780 -26.277 1.00 77.94 109 ASP A CA 1
ATOM 825 C C . ASP A 1 109 ? 14.078 0.615 -26.127 1.00 77.94 109 ASP A C 1
ATOM 827 O O . ASP A 1 109 ? 14.129 1.188 -25.046 1.00 77.94 109 ASP A O 1
ATOM 831 N N . ALA A 1 110 ? 13.367 1.109 -27.148 1.00 73.50 110 ALA A N 1
ATOM 832 C CA . ALA A 1 110 ? 12.658 2.396 -27.110 1.00 73.50 110 ALA A CA 1
ATOM 833 C C . ALA A 1 110 ? 11.540 2.484 -26.047 1.00 73.50 110 ALA A C 1
ATOM 835 O O . ALA A 1 110 ? 11.025 3.564 -25.770 1.00 73.50 110 ALA A O 1
ATOM 836 N N . THR A 1 111 ? 11.125 1.350 -25.481 1.00 78.88 111 THR A N 1
ATOM 837 C CA . THR A 1 111 ? 10.066 1.267 -24.462 1.00 78.88 111 THR A CA 1
ATOM 838 C C . THR A 1 111 ? 10.591 0.832 -23.097 1.00 78.88 111 THR A C 1
ATOM 840 O O . THR A 1 111 ? 9.868 0.940 -22.104 1.00 78.88 111 THR A O 1
ATOM 843 N N . ARG A 1 112 ? 11.850 0.380 -23.021 1.00 77.12 112 ARG A N 1
ATOM 844 C CA . ARG A 1 112 ? 12.497 -0.019 -21.769 1.00 77.12 112 ARG A CA 1
ATOM 845 C C . ARG A 1 112 ? 12.849 1.215 -20.931 1.00 77.12 112 ARG A C 1
ATOM 847 O O . ARG A 1 112 ? 13.104 2.278 -21.492 1.00 77.12 112 ARG A O 1
ATOM 854 N N . PRO A 1 113 ? 12.864 1.100 -19.594 1.00 79.25 113 PRO A N 1
ATOM 855 C CA . PRO A 1 113 ? 13.432 2.145 -18.753 1.00 79.25 113 PRO A CA 1
ATOM 856 C C . PRO A 1 113 ? 14.928 2.297 -19.030 1.00 79.25 113 PRO A C 1
ATOM 858 O O . PRO A 1 113 ? 15.625 1.291 -19.201 1.00 79.25 113 PRO A O 1
ATOM 861 N N . GLN A 1 114 ? 15.420 3.538 -19.018 1.00 82.00 114 GLN A N 1
ATOM 862 C CA . GLN A 1 114 ? 16.835 3.852 -19.225 1.00 82.00 114 GLN A CA 1
ATOM 863 C C . GLN A 1 114 ? 17.732 3.058 -18.268 1.00 82.00 114 GLN A C 1
ATOM 865 O O . GLN A 1 114 ? 18.697 2.429 -18.692 1.00 82.00 114 GLN A O 1
ATOM 870 N N . SER A 1 115 ? 17.343 2.970 -16.996 1.00 79.31 115 SER A N 1
ATOM 871 C CA . SER A 1 115 ? 18.071 2.195 -15.989 1.00 79.31 115 SER A CA 1
ATOM 872 C C . SER A 1 115 ? 18.229 0.711 -16.352 1.00 79.31 115 SER A C 1
ATOM 874 O O . SER A 1 115 ? 19.264 0.118 -16.058 1.00 79.31 115 SER A O 1
ATOM 876 N N . SER A 1 116 ? 17.260 0.097 -17.041 1.00 78.69 116 SER A N 1
ATOM 877 C CA . SER A 1 116 ? 17.404 -1.285 -17.520 1.00 78.69 116 SER A CA 1
ATOM 878 C C . SER A 1 116 ? 18.382 -1.402 -18.688 1.00 78.69 116 SER A C 1
ATOM 880 O O . SER A 1 116 ? 19.041 -2.434 -18.802 1.00 78.69 116 SER A O 1
ATOM 882 N N . LEU A 1 117 ? 18.463 -0.390 -19.556 1.00 78.62 117 LEU A N 1
ATOM 883 C CA . LEU A 1 117 ? 19.441 -0.342 -20.650 1.00 78.62 117 LEU A CA 1
ATOM 884 C C . LEU A 1 117 ? 20.863 -0.160 -20.105 1.00 78.62 117 LEU A C 1
ATOM 886 O O . LEU A 1 117 ? 21.801 -0.768 -20.613 1.00 78.62 117 LEU A O 1
ATOM 890 N N . ASP A 1 118 ? 20.994 0.575 -19.001 1.00 81.06 118 ASP A N 1
ATOM 891 C CA . ASP A 1 118 ? 22.254 0.796 -18.286 1.00 81.06 118 ASP A CA 1
ATOM 892 C C . ASP A 1 118 ? 22.667 -0.405 -17.399 1.00 81.06 118 ASP A C 1
ATOM 894 O O . ASP A 1 118 ? 23.656 -0.345 -16.668 1.00 81.06 118 ASP A O 1
ATOM 898 N N . GLY A 1 119 ? 21.914 -1.514 -17.435 1.00 75.81 119 GLY A N 1
ATOM 899 C CA . GLY A 1 1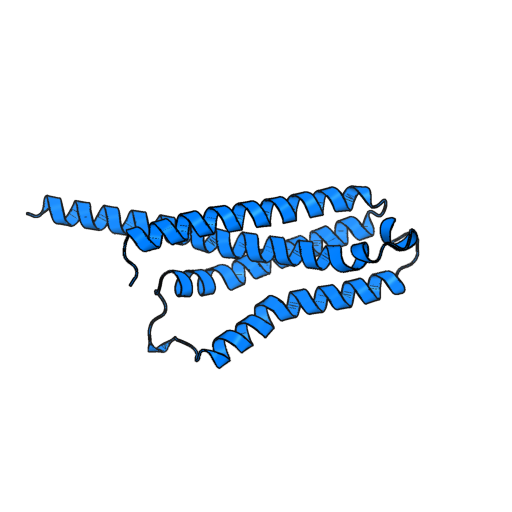19 ? 22.207 -2.736 -16.676 1.00 75.81 119 GLY A CA 1
ATOM 900 C C . GLY A 1 119 ? 21.799 -2.695 -15.198 1.00 75.81 119 GLY A C 1
ATOM 901 O O . GLY A 1 119 ? 22.168 -3.585 -14.428 1.00 75.81 119 GLY A O 1
ATOM 902 N N . ASN A 1 120 ? 21.018 -1.699 -14.773 1.00 77.69 120 ASN A N 1
ATOM 903 C CA . ASN A 1 120 ? 20.527 -1.598 -13.403 1.00 77.69 120 ASN A CA 1
ATOM 904 C C . ASN A 1 120 ? 19.327 -2.532 -13.174 1.00 77.69 120 ASN A C 1
ATOM 906 O O . ASN A 1 120 ? 18.182 -2.243 -13.529 1.00 77.69 120 ASN A O 1
ATOM 910 N N . VAL A 1 121 ? 19.586 -3.650 -12.493 1.00 66.50 121 VAL A N 1
ATOM 911 C CA . VAL A 1 121 ? 18.576 -4.660 -12.128 1.00 66.50 121 VAL A CA 1
ATOM 912 C C . VAL A 1 121 ? 17.453 -4.077 -11.253 1.00 66.50 121 VAL A C 1
ATOM 914 O O . VAL A 1 121 ? 16.326 -4.578 -11.283 1.00 66.50 121 VAL A O 1
ATOM 917 N N . GLY A 1 122 ? 17.713 -2.988 -10.520 1.00 66.12 122 GLY A N 1
ATOM 918 C CA . GLY A 1 122 ? 16.741 -2.325 -9.646 1.00 66.12 122 GLY A CA 1
ATOM 919 C C . GLY A 1 122 ? 15.494 -1.809 -10.373 1.00 66.12 122 GLY A C 1
ATOM 920 O O . GLY A 1 122 ? 14.410 -1.812 -9.787 1.00 66.12 122 GLY A O 1
ATOM 921 N N . ALA A 1 123 ? 15.611 -1.480 -11.665 1.00 65.19 123 ALA A N 1
ATOM 922 C CA . ALA A 1 123 ? 14.492 -1.059 -12.512 1.00 65.19 123 ALA A CA 1
ATOM 923 C C . ALA A 1 123 ? 13.356 -2.092 -12.524 1.00 65.19 123 ALA A C 1
ATOM 925 O O . ALA A 1 123 ? 12.178 -1.753 -12.482 1.00 65.19 123 ALA A O 1
ATOM 926 N N . SER A 1 124 ? 13.728 -3.372 -12.505 1.00 66.81 124 SER A N 1
ATOM 927 C CA . SER A 1 124 ? 12.808 -4.504 -12.596 1.00 66.81 124 SER A CA 1
ATOM 928 C C . SER A 1 124 ? 12.096 -4.847 -11.282 1.00 66.81 124 SER A C 1
ATOM 930 O O . SER A 1 124 ? 11.173 -5.658 -11.268 1.00 66.81 124 SER A O 1
ATOM 932 N N . LEU A 1 125 ? 12.512 -4.239 -10.169 1.00 76.44 125 LEU A N 1
ATOM 933 C CA . LEU A 1 125 ? 11.852 -4.347 -8.865 1.00 76.44 125 LEU A CA 1
ATOM 934 C C . LEU A 1 125 ? 10.949 -3.140 -8.587 1.00 76.44 125 LEU A C 1
ATOM 936 O O . LEU A 1 125 ? 10.051 -3.213 -7.747 1.00 76.44 125 LEU A O 1
ATOM 940 N N . PHE A 1 126 ? 11.179 -2.036 -9.296 1.00 83.06 126 PHE A N 1
ATOM 941 C CA . PHE A 1 126 ? 10.620 -0.726 -9.003 1.00 83.06 126 PHE A CA 1
ATOM 942 C C . PHE A 1 126 ? 9.087 -0.695 -9.025 1.00 83.06 126 PHE A C 1
ATOM 944 O O . PHE A 1 126 ? 8.463 -0.208 -8.084 1.00 83.06 126 PHE A O 1
ATOM 951 N N . GLN A 1 127 ? 8.465 -1.305 -10.035 1.00 83.38 127 GLN A N 1
ATOM 952 C CA . GLN A 1 127 ? 7.007 -1.401 -10.149 1.00 83.38 127 GLN A CA 1
ATOM 953 C C . GLN A 1 127 ? 6.374 -2.143 -8.962 1.00 83.38 127 GLN A C 1
ATOM 955 O O . GLN A 1 127 ? 5.315 -1.762 -8.469 1.00 83.38 127 GLN A O 1
ATOM 960 N N . SER A 1 128 ? 7.052 -3.171 -8.451 1.00 85.69 128 SER A N 1
ATOM 961 C CA . SER A 1 128 ? 6.544 -3.987 -7.343 1.00 85.69 128 SER A CA 1
ATOM 962 C C . SER A 1 128 ? 6.578 -3.206 -6.035 1.00 85.69 128 SER A C 1
ATOM 964 O O . SER A 1 128 ? 5.634 -3.271 -5.250 1.00 85.69 128 SER A O 1
ATOM 966 N N . TRP A 1 129 ? 7.630 -2.407 -5.833 1.00 87.44 129 TRP A N 1
ATOM 967 C CA . TRP A 1 129 ? 7.730 -1.484 -4.705 1.00 87.44 129 TRP A CA 1
ATOM 968 C C . TRP A 1 129 ? 6.651 -0.410 -4.754 1.00 87.44 129 TRP A C 1
ATOM 970 O O . TRP A 1 129 ? 5.984 -0.180 -3.749 1.00 87.44 129 TRP A O 1
ATOM 980 N N . VAL A 1 130 ? 6.420 0.197 -5.920 1.00 91.81 130 VAL A N 1
ATOM 981 C CA . VAL A 1 130 ? 5.355 1.194 -6.112 1.00 91.81 130 VAL A CA 1
ATOM 982 C C . VAL A 1 130 ? 3.988 0.607 -5.757 1.00 91.81 130 VAL A C 1
ATOM 984 O O . VAL A 1 130 ? 3.225 1.230 -5.015 1.00 91.81 130 VAL A O 1
ATOM 987 N N . MET A 1 131 ? 3.691 -0.604 -6.234 1.00 93.06 131 MET A N 1
ATOM 988 C CA . MET A 1 131 ? 2.449 -1.309 -5.913 1.00 93.06 131 MET A CA 1
ATOM 989 C C . MET A 1 131 ? 2.320 -1.572 -4.414 1.00 93.06 131 MET A C 1
ATOM 991 O O . MET A 1 131 ? 1.289 -1.261 -3.820 1.00 93.06 131 MET A O 1
ATOM 995 N N . ALA A 1 132 ? 3.374 -2.117 -3.801 1.00 90.25 132 ALA A N 1
ATOM 996 C CA . ALA A 1 132 ? 3.387 -2.476 -2.392 1.00 90.25 132 ALA A CA 1
ATOM 997 C C . ALA A 1 132 ? 3.215 -1.242 -1.499 1.00 90.25 132 ALA A C 1
ATOM 999 O O . ALA A 1 132 ? 2.346 -1.240 -0.631 1.00 90.25 132 ALA A O 1
ATOM 1000 N N . PHE A 1 133 ? 3.984 -0.175 -1.731 1.00 93.62 133 PHE A N 1
ATOM 1001 C CA . PHE A 1 133 ? 3.885 1.065 -0.962 1.00 93.62 133 PHE A CA 1
ATOM 1002 C C . PHE A 1 133 ? 2.491 1.688 -1.070 1.00 93.62 133 PHE A C 1
ATOM 1004 O O . PHE A 1 133 ? 1.907 2.057 -0.054 1.00 93.62 133 PHE A O 1
ATOM 1011 N N . ASN A 1 134 ? 1.893 1.732 -2.262 1.00 93.69 134 ASN A N 1
ATOM 1012 C CA . ASN A 1 134 ? 0.520 2.216 -2.392 1.00 93.69 134 ASN A CA 1
ATOM 1013 C C . ASN A 1 134 ? -0.482 1.293 -1.672 1.00 93.69 134 ASN A C 1
ATOM 1015 O O . ASN A 1 134 ? -1.293 1.778 -0.885 1.00 93.69 134 ASN A O 1
ATOM 1019 N N . ALA A 1 135 ? -0.386 -0.029 -1.837 1.00 92.75 135 ALA A N 1
ATOM 1020 C CA . ALA A 1 135 ? -1.272 -0.977 -1.156 1.00 92.75 135 ALA A CA 1
ATOM 1021 C C . ALA A 1 135 ? -1.192 -0.864 0.374 1.00 92.75 135 ALA A C 1
ATOM 1023 O O . ALA A 1 135 ? -2.223 -0.746 1.045 1.00 92.75 135 ALA A O 1
ATOM 1024 N N . PHE A 1 136 ? 0.019 -0.814 0.936 1.00 92.62 136 PHE A N 1
ATOM 1025 C CA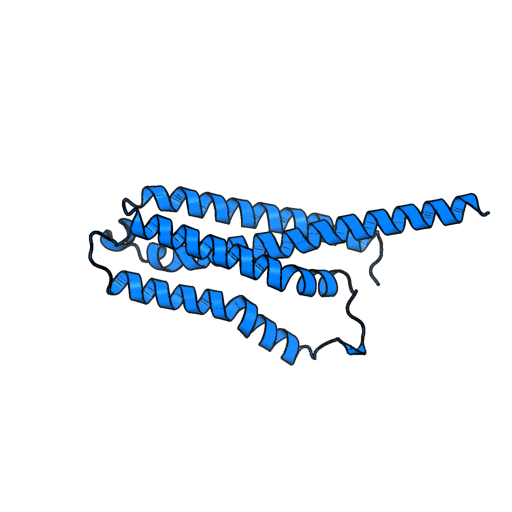 . PHE A 1 136 ? 0.217 -0.650 2.376 1.00 92.62 136 PHE A CA 1
ATOM 1026 C C . PHE A 1 136 ? -0.254 0.720 2.855 1.00 92.62 136 PHE A C 1
ATOM 1028 O O . PHE A 1 136 ? -0.923 0.807 3.885 1.00 92.62 136 PHE A O 1
ATOM 1035 N N . GLY A 1 137 ? 0.060 1.777 2.105 1.00 92.25 137 GLY A N 1
ATOM 1036 C CA . GLY A 1 137 ? -0.345 3.142 2.412 1.00 92.25 137 GLY A CA 1
ATOM 1037 C C . GLY A 1 137 ? -1.857 3.271 2.565 1.00 92.25 137 GLY A C 1
ATOM 1038 O O . GLY A 1 137 ? -2.332 3.729 3.604 1.00 92.25 137 GLY A O 1
ATOM 1039 N N . TYR A 1 138 ? -2.614 2.784 1.580 1.00 93.56 138 TYR A N 1
ATOM 1040 C CA . TYR A 1 138 ? -4.076 2.843 1.593 1.00 93.56 138 TYR A CA 1
ATOM 1041 C C . TYR A 1 138 ? -4.708 1.889 2.613 1.00 93.56 138 TYR A C 1
ATOM 1043 O O . TYR A 1 138 ? -5.639 2.290 3.309 1.00 93.56 138 TYR A O 1
ATOM 1051 N N . THR A 1 139 ? -4.155 0.685 2.801 1.00 93.44 139 THR A N 1
ATOM 1052 C CA . THR A 1 139 ? -4.622 -0.245 3.848 1.00 93.44 139 THR A CA 1
ATOM 1053 C C . THR A 1 139 ? -4.547 0.407 5.232 1.00 93.44 139 THR A C 1
ATOM 1055 O O . THR A 1 139 ? -5.511 0.393 5.998 1.00 93.44 139 THR A O 1
ATOM 1058 N N . TRP A 1 140 ? -3.405 1.016 5.567 1.00 93.19 140 TRP A N 1
ATOM 1059 C CA . TRP A 1 140 ? -3.211 1.667 6.864 1.00 93.19 140 TRP A CA 1
ATOM 1060 C C . TRP A 1 140 ? -3.939 3.006 6.983 1.00 93.19 140 TRP A C 1
ATOM 1062 O O . TRP A 1 140 ? -4.323 3.384 8.092 1.00 93.19 140 TRP A O 1
ATOM 1072 N N . LEU A 1 141 ? -4.198 3.693 5.868 1.00 94.62 141 LEU A N 1
ATOM 1073 C CA . LEU A 1 141 ? -5.058 4.871 5.850 1.00 94.62 141 LEU A CA 1
ATOM 1074 C C . LEU A 1 141 ? -6.488 4.514 6.279 1.00 94.62 141 LEU A C 1
ATOM 1076 O O . LEU A 1 141 ? -7.061 5.224 7.106 1.00 94.62 141 LEU A O 1
ATOM 1080 N N . THR A 1 142 ? -7.037 3.389 5.810 1.00 93.25 142 THR A N 1
ATOM 1081 C CA . THR A 1 142 ? -8.349 2.893 6.262 1.00 93.25 142 THR A CA 1
ATOM 1082 C C . THR A 1 142 ? -8.369 2.648 7.772 1.00 93.25 142 THR A C 1
ATOM 1084 O O . THR A 1 142 ? -9.261 3.144 8.458 1.00 93.25 142 THR A O 1
ATOM 1087 N N . VAL A 1 143 ? -7.338 1.993 8.327 1.00 92.50 143 VAL A N 1
ATOM 1088 C CA . VAL A 1 143 ? -7.210 1.796 9.788 1.00 92.50 143 VAL A CA 1
ATOM 1089 C C . VAL A 1 143 ? -7.173 3.133 10.535 1.00 92.50 143 VAL A C 1
ATOM 1091 O O . VAL A 1 143 ? -7.777 3.291 11.601 1.00 92.50 143 VAL A O 1
ATOM 1094 N N . TRP A 1 144 ? -6.456 4.122 10.000 1.00 95.44 144 TRP A N 1
ATOM 1095 C CA . TRP A 1 144 ? -6.381 5.448 10.606 1.00 95.44 144 TRP A CA 1
ATOM 1096 C C . TRP A 1 144 ? -7.746 6.154 10.620 1.00 95.44 144 TRP A C 1
ATOM 1098 O O . TRP A 1 144 ? -8.136 6.710 11.650 1.00 95.44 144 TRP A O 1
ATOM 1108 N N . LEU A 1 145 ? -8.497 6.094 9.519 1.00 94.56 145 LEU A N 1
ATOM 1109 C CA . LEU A 1 145 ? -9.840 6.672 9.420 1.00 94.56 145 LEU A CA 1
ATOM 1110 C C . LEU A 1 145 ? -10.826 5.986 10.378 1.00 94.56 145 LEU A C 1
ATOM 1112 O O . LEU A 1 145 ? -11.517 6.657 11.148 1.00 94.56 145 LEU A O 1
ATOM 1116 N N . ASP A 1 146 ? -10.835 4.655 10.407 1.00 93.31 146 ASP A N 1
ATOM 1117 C CA . ASP A 1 146 ? -11.758 3.885 11.245 1.00 93.31 146 ASP A CA 1
ATOM 1118 C C . ASP A 1 146 ? -11.458 4.004 12.737 1.00 93.31 146 ASP A C 1
ATOM 1120 O O . ASP A 1 146 ? -12.380 4.029 13.558 1.00 93.31 146 ASP A O 1
ATOM 1124 N N . SER A 1 147 ? -10.180 4.108 13.105 1.00 91.75 147 SER A N 1
ATOM 1125 C CA . SER A 1 147 ? -9.785 4.366 14.492 1.00 91.75 147 SER A CA 1
ATOM 1126 C C . SER A 1 147 ? -10.183 5.774 14.939 1.00 91.75 147 SER A C 1
ATOM 1128 O O . SER A 1 147 ? -10.608 5.944 16.081 1.00 91.75 147 SER A O 1
ATOM 1130 N N . ARG A 1 148 ? -10.133 6.787 14.056 1.00 92.00 148 ARG A N 1
ATOM 1131 C CA . ARG A 1 148 ? -10.692 8.118 14.361 1.00 92.00 148 ARG A CA 1
ATOM 1132 C C . ARG A 1 148 ? -12.190 8.048 14.625 1.00 92.00 148 ARG A C 1
ATOM 1134 O O . ARG A 1 148 ? -12.631 8.611 15.622 1.00 92.00 148 ARG A O 1
ATOM 1141 N N . LYS A 1 149 ? -12.933 7.336 13.774 1.00 90.75 149 LYS A N 1
ATOM 1142 C CA . LYS A 1 149 ? -14.378 7.142 13.933 1.00 90.75 149 LYS A CA 1
ATOM 1143 C C . LYS A 1 149 ? -14.721 6.421 15.245 1.00 90.75 149 LYS A C 1
ATOM 1145 O O . LYS A 1 149 ? -15.599 6.861 15.980 1.00 90.75 149 LYS A O 1
ATOM 1150 N N . ALA A 1 150 ? -13.970 5.373 15.589 1.00 88.44 150 ALA A N 1
ATOM 1151 C CA . ALA A 1 150 ? -14.145 4.642 16.848 1.00 88.44 150 ALA A CA 1
ATOM 1152 C C . ALA A 1 150 ? -13.977 5.543 18.084 1.00 88.44 150 ALA A C 1
ATOM 1154 O O . ALA A 1 150 ? -14.711 5.417 19.059 1.00 88.44 150 ALA A O 1
ATOM 1155 N N . LEU A 1 151 ? -12.995 6.449 18.050 1.00 88.50 151 LEU A N 1
ATOM 1156 C CA . LEU A 1 151 ? -12.733 7.369 19.157 1.00 88.50 151 LEU A CA 1
ATOM 1157 C C . LEU A 1 151 ? -13.833 8.422 19.303 1.00 88.50 151 LEU A C 1
ATOM 1159 O O . LEU A 1 151 ? -14.210 8.725 20.432 1.00 88.50 151 LEU A O 1
ATOM 1163 N N . SER A 1 152 ? -14.361 8.956 18.195 1.00 88.38 152 SER A N 1
ATOM 1164 C CA . SER A 1 152 ? -15.481 9.903 18.256 1.00 88.38 152 SER A CA 1
ATOM 1165 C C . SER A 1 152 ? -16.746 9.258 18.820 1.00 88.38 152 SER A C 1
ATOM 1167 O O . SER A 1 152 ? -17.382 9.847 19.683 1.00 88.38 152 SER A O 1
ATOM 1169 N N . GLU A 1 153 ? -17.069 8.028 18.406 1.00 87.62 153 GLU A N 1
ATOM 1170 C CA . GLU A 1 153 ? -18.247 7.304 18.908 1.00 87.62 153 GLU A CA 1
ATOM 1171 C C . GLU A 1 153 ? -18.154 7.023 20.416 1.00 87.62 153 GLU A C 1
ATOM 1173 O O . GLU A 1 153 ? -19.142 7.150 21.139 1.00 87.62 153 GLU A O 1
ATOM 1178 N N . SER A 1 154 ? -16.964 6.671 20.910 1.00 84.50 154 SER A N 1
ATOM 1179 C CA . SER A 1 154 ? -16.733 6.463 22.344 1.00 84.50 154 SER A CA 1
ATOM 1180 C C . SER A 1 154 ? -16.861 7.756 23.156 1.00 84.50 154 SER A C 1
ATOM 1182 O O . SER A 1 154 ? -17.388 7.715 24.265 1.00 84.50 154 SER A O 1
ATOM 1184 N N . ALA A 1 155 ? -16.416 8.895 22.615 1.00 82.25 155 ALA A N 1
ATOM 1185 C CA . ALA A 1 155 ? -16.538 10.194 23.277 1.00 82.25 155 ALA A CA 1
ATOM 1186 C C . ALA A 1 155 ? -18.004 10.650 23.390 1.00 82.25 155 ALA A C 1
ATOM 1188 O O . ALA A 1 155 ? -18.421 11.108 24.451 1.00 82.25 155 ALA A O 1
ATOM 1189 N N . THR A 1 156 ? -18.807 10.463 22.335 1.00 81.56 156 THR A N 1
ATOM 1190 C CA . THR A 1 156 ? -20.245 10.784 22.352 1.00 81.56 156 THR A CA 1
ATOM 1191 C C . THR A 1 156 ? -20.995 9.966 23.403 1.00 81.56 156 THR A C 1
ATOM 1193 O O . THR A 1 156 ? -21.722 10.536 24.210 1.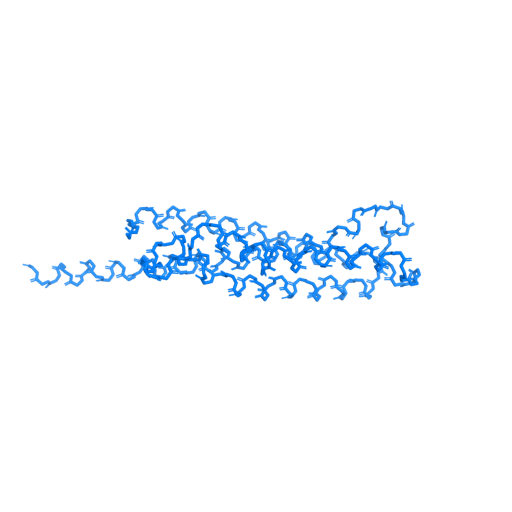00 81.56 156 THR A O 1
ATOM 1196 N N . LYS A 1 157 ? -20.747 8.650 23.476 1.00 78.44 157 LYS A N 1
ATOM 1197 C CA . LYS A 1 157 ? -21.385 7.778 24.478 1.00 78.44 157 LYS A CA 1
ATOM 1198 C C . LYS A 1 157 ? -21.051 8.179 25.916 1.00 78.44 157 LYS A C 1
ATOM 1200 O O . LYS A 1 157 ? -21.903 8.079 26.792 1.00 78.44 157 LYS A O 1
ATOM 1205 N N . GLN A 1 158 ? -19.821 8.626 26.174 1.00 75.62 158 GLN A N 1
ATOM 1206 C CA . GLN A 1 158 ? -19.427 9.098 27.505 1.00 75.62 158 GLN A CA 1
ATOM 1207 C C . GLN A 1 158 ? -20.160 10.387 27.901 1.00 75.62 158 GLN A C 1
ATOM 1209 O O . GLN A 1 158 ? -20.599 10.484 29.042 1.00 75.62 158 GLN A O 1
ATOM 1214 N N . SER A 1 159 ? -20.353 11.319 26.960 1.00 72.56 159 SER A N 1
ATOM 1215 C CA . SER A 1 159 ? -21.128 12.549 27.183 1.00 72.56 159 SER A CA 1
ATOM 1216 C C . SER A 1 159 ? -22.596 12.247 27.496 1.00 72.56 159 SER A C 1
ATOM 1218 O O . SER A 1 159 ? -23.124 12.741 28.484 1.00 72.56 159 SER A O 1
ATOM 1220 N N . GLU A 1 160 ? -23.237 11.370 26.715 1.00 75.50 160 GLU A N 1
ATOM 1221 C CA . GLU A 1 160 ? -24.644 10.985 26.926 1.00 75.50 160 GLU A CA 1
ATOM 1222 C C . GLU A 1 160 ? -24.877 10.297 28.278 1.00 75.50 160 GLU A C 1
ATOM 1224 O O . GLU A 1 160 ? -25.940 10.435 28.870 1.00 75.50 160 GLU A O 1
ATOM 1229 N N . THR A 1 161 ? -23.887 9.561 28.792 1.00 70.12 161 THR A N 1
ATOM 1230 C CA . THR A 1 161 ? -24.010 8.878 30.090 1.00 70.12 161 THR A CA 1
ATOM 1231 C C . THR A 1 161 ? -23.828 9.844 31.270 1.00 70.12 161 THR A C 1
ATOM 1233 O O . THR A 1 161 ? -24.319 9.566 32.360 1.00 70.12 161 THR A O 1
ATOM 1236 N N . GLN A 1 162 ? -23.128 10.968 31.074 1.00 63.25 162 GLN A N 1
ATOM 1237 C CA . GLN A 1 162 ? -22.910 11.985 32.111 1.00 63.25 162 GLN A CA 1
ATOM 1238 C C . GLN A 1 162 ? -24.086 12.956 32.267 1.00 63.25 162 GLN A C 1
ATOM 1240 O O . GLN A 1 162 ? -24.296 13.439 33.371 1.00 63.25 162 GLN A O 1
ATOM 1245 N N . ASP A 1 163 ? -24.875 13.198 31.218 1.00 59.84 163 ASP A N 1
ATOM 1246 C CA . ASP A 1 163 ? -26.039 14.101 31.276 1.00 59.84 163 ASP A CA 1
ATOM 1247 C C . ASP A 1 163 ? -27.302 13.455 31.890 1.00 59.84 163 ASP A C 1
ATOM 1249 O O . ASP A 1 163 ? -28.311 14.128 32.102 1.00 59.84 163 ASP A O 1
ATOM 1253 N N . VAL A 1 164 ? -27.273 12.146 32.172 1.00 60.41 164 VAL A N 1
ATOM 1254 C CA . VAL A 1 164 ? -28.421 11.371 32.693 1.00 60.41 164 VAL A CA 1
ATOM 1255 C C . VAL A 1 164 ? -28.277 11.035 34.192 1.00 60.41 164 VAL A C 1
ATOM 1257 O O . VAL A 1 164 ? -29.208 10.483 34.782 1.00 60.41 164 VAL A O 1
ATOM 1260 N N . GLY A 1 165 ? -27.139 11.359 34.821 1.00 46.53 165 GLY A N 1
ATOM 1261 C CA . GLY A 1 165 ? -26.852 11.099 36.244 1.00 46.53 165 GLY A CA 1
ATOM 1262 C C . GLY A 1 165 ? -26.823 12.362 37.089 1.00 46.53 165 GLY A C 1
ATOM 1263 O O . GLY A 1 165 ? -27.330 12.295 38.230 1.00 46.53 165 GLY A O 1
#

pLDDT: mean 84.69, std 8.25, range [46.53, 95.44]

Sequence (165 aa):
MKTTTEIVAIRKRAGWIASGNLALGALAMLQSLSEGSTAWALFIWLIALQGIAIGFLAGPGWSDHQLDRTPPHRRTSATAGFAWGLLTYWGPILATFMFGLIMAKTLPDATRPQSSLDGNVGASLFQSWVMAFNAFGYTWLTVWLDSRKALSESATKQSETQDVG